Protein AF-A0A356E8Q7-F1 (afdb_monomer_lite)

Sequence (154 aa):
MKLRKDYLLFAFFDITYLSVYFIRQLNASKIPFYSDLIQLVRAAENYGEMIPENSIFVYVMSLPSYILYFSLFFSVWYYLKQNRKIRCLVFCQTPLRIVSLMPTIPFLLDMYKMFVPDWTLEYLSDNWSWVIIYIAIILVLEIGKSIYIAKHIK

pLDDT: mean 73.41, std 13.68, range [40.53, 91.69]

Structure (mmCIF, N/CA/C/O backbone):
data_AF-A0A356E8Q7-F1
#
_entry.id   AF-A0A356E8Q7-F1
#
loop_
_atom_site.group_PDB
_atom_site.id
_atom_site.type_symbol
_atom_site.label_atom_id
_atom_site.label_alt_id
_atom_site.label_comp_id
_atom_site.label_asym_id
_atom_site.label_entity_id
_atom_site.label_seq_id
_atom_site.pdbx_PDB_ins_code
_atom_site.Cartn_x
_atom_site.Cartn_y
_atom_site.Cartn_z
_atom_site.occupancy
_atom_site.B_iso_or_equiv
_atom_site.auth_seq_id
_atom_site.auth_comp_id
_atom_site.auth_asym_id
_atom_site.auth_atom_id
_atom_site.pdbx_PDB_model_num
ATOM 1 N N . MET A 1 1 ? -8.037 -7.931 27.520 1.00 57.78 1 MET A N 1
ATOM 2 C CA . MET A 1 1 ? -8.430 -6.650 26.881 1.00 57.78 1 MET A CA 1
ATOM 3 C C . MET A 1 1 ? -9.491 -6.935 25.834 1.00 57.78 1 MET A C 1
ATOM 5 O O . MET A 1 1 ? -9.243 -7.757 24.963 1.00 57.78 1 MET A O 1
ATOM 9 N N . LYS A 1 2 ? -10.671 -6.311 25.919 1.00 73.31 2 LYS A N 1
ATOM 10 C CA . LYS A 1 2 ? -11.704 -6.464 24.884 1.00 73.31 2 LYS A CA 1
ATOM 11 C C . LYS A 1 2 ? -11.299 -5.636 23.664 1.00 73.31 2 LYS A C 1
ATOM 13 O O . LYS A 1 2 ? -10.959 -4.460 23.809 1.00 73.31 2 LYS A O 1
ATOM 18 N N . LEU A 1 3 ? -11.291 -6.245 22.479 1.00 73.44 3 LEU A N 1
ATOM 19 C CA . LEU A 1 3 ? -10.937 -5.523 21.263 1.00 73.44 3 LEU A CA 1
ATOM 20 C C . LEU A 1 3 ? -12.022 -4.489 20.920 1.00 73.44 3 LEU A C 1
ATOM 22 O O . LEU A 1 3 ? -13.198 -4.835 20.821 1.00 73.44 3 LEU A O 1
ATOM 26 N N . ARG A 1 4 ? -11.647 -3.208 20.785 1.00 82.44 4 ARG A N 1
ATOM 27 C CA . ARG A 1 4 ? -12.559 -2.154 20.327 1.00 82.44 4 ARG A CA 1
ATOM 28 C C . ARG A 1 4 ? -12.960 -2.452 18.885 1.00 82.44 4 ARG A C 1
ATOM 30 O O . ARG A 1 4 ? -12.094 -2.709 18.051 1.00 82.44 4 ARG A O 1
ATOM 37 N N . LYS A 1 5 ? -14.262 -2.383 18.597 1.00 85.75 5 LYS A N 1
ATOM 38 C CA . LYS A 1 5 ? -14.822 -2.685 17.270 1.00 85.75 5 LYS A CA 1
ATOM 39 C C . LYS A 1 5 ? -14.196 -1.816 16.173 1.00 85.75 5 LYS A C 1
ATOM 41 O O . LYS A 1 5 ? -13.852 -2.339 15.124 1.00 85.75 5 LYS A O 1
ATOM 46 N N . ASP A 1 6 ? -13.946 -0.541 16.464 1.00 82.94 6 ASP A N 1
ATOM 47 C CA . ASP A 1 6 ? -13.349 0.415 15.520 1.00 82.94 6 ASP A CA 1
ATOM 48 C C . ASP A 1 6 ? -11.955 -0.034 15.046 1.00 82.94 6 ASP A C 1
ATOM 50 O O . ASP A 1 6 ? -11.636 0.029 13.864 1.00 82.94 6 ASP A O 1
ATOM 54 N N . TYR A 1 7 ? -11.131 -0.561 15.959 1.00 83.81 7 TYR A N 1
ATOM 55 C CA . TYR A 1 7 ? -9.792 -1.060 15.627 1.00 83.81 7 TYR A CA 1
ATOM 56 C C . TYR A 1 7 ? -9.856 -2.318 14.764 1.00 83.81 7 TYR A C 1
ATOM 58 O O . TYR A 1 7 ? -9.065 -2.465 13.838 1.00 83.81 7 TYR A O 1
ATOM 66 N N . LEU A 1 8 ? -10.802 -3.215 15.060 1.00 85.56 8 LEU A N 1
ATOM 67 C CA . LEU A 1 8 ? -11.024 -4.415 14.256 1.00 85.56 8 LEU A CA 1
ATOM 68 C C . LEU A 1 8 ? -11.504 -4.061 12.849 1.00 85.56 8 LEU A C 1
ATOM 70 O O . LEU A 1 8 ? -11.031 -4.662 11.892 1.00 85.56 8 LEU A O 1
ATOM 74 N N . LEU A 1 9 ? -12.385 -3.067 12.719 1.00 85.62 9 LEU A N 1
ATOM 75 C CA . LEU A 1 9 ? -12.864 -2.587 11.427 1.00 85.62 9 LEU A CA 1
ATOM 76 C C . LEU A 1 9 ? -11.707 -2.050 10.569 1.00 85.62 9 LEU A C 1
ATOM 78 O O . LEU A 1 9 ? -11.571 -2.429 9.409 1.00 85.62 9 LEU A O 1
ATOM 82 N N . PHE A 1 10 ? -10.833 -1.212 11.134 1.00 84.12 10 PHE A N 1
ATOM 83 C CA . PHE A 1 10 ? -9.689 -0.686 10.383 1.00 84.12 10 PHE A CA 1
ATOM 84 C C . PHE A 1 10 ? -8.628 -1.744 10.077 1.00 84.12 10 PHE A C 1
ATOM 86 O O . PHE A 1 10 ? -8.090 -1.747 8.969 1.00 84.12 10 PHE A O 1
ATOM 93 N N . ALA A 1 11 ? -8.366 -2.666 11.009 1.00 87.00 11 ALA A N 1
ATOM 94 C CA . ALA A 1 11 ? -7.515 -3.823 10.742 1.00 87.00 11 ALA A CA 1
ATOM 95 C C . ALA A 1 11 ? -8.079 -4.661 9.591 1.00 87.00 11 ALA A C 1
ATOM 97 O O . ALA A 1 11 ? -7.332 -5.068 8.709 1.00 87.00 11 ALA A O 1
ATOM 98 N N . PHE A 1 12 ? -9.395 -4.885 9.577 1.00 86.06 12 PHE A N 1
ATOM 99 C CA . PHE A 1 12 ? -10.073 -5.636 8.530 1.00 86.06 12 PHE A CA 1
ATOM 100 C C . PHE A 1 12 ? -9.916 -4.974 7.159 1.00 86.06 12 PHE A C 1
ATOM 102 O O . PHE A 1 12 ? -9.596 -5.668 6.196 1.00 86.06 12 PHE A O 1
ATOM 109 N N . PHE A 1 13 ? -10.061 -3.650 7.059 1.00 81.56 13 PHE A N 1
ATOM 110 C CA . PHE A 1 13 ? -9.822 -2.940 5.799 1.00 81.56 13 PHE A CA 1
ATOM 111 C C . PHE A 1 13 ? -8.378 -3.092 5.308 1.00 81.56 13 PHE A C 1
ATOM 113 O O . PHE A 1 13 ? -8.167 -3.431 4.145 1.00 81.56 13 PHE A O 1
ATOM 120 N N . ASP A 1 14 ? -7.388 -2.902 6.184 1.00 83.12 14 ASP A N 1
ATOM 121 C CA . ASP A 1 14 ? -5.978 -3.017 5.796 1.00 83.12 14 ASP A CA 1
ATOM 122 C C . ASP A 1 14 ? -5.598 -4.477 5.440 1.00 83.12 14 ASP A C 1
ATOM 124 O O . ASP A 1 14 ? -4.870 -4.703 4.472 1.00 83.12 14 ASP A O 1
ATOM 128 N N . ILE A 1 15 ? -6.148 -5.480 6.143 1.00 86.62 15 ILE A N 1
ATOM 129 C CA . ILE A 1 15 ? -5.998 -6.909 5.799 1.00 86.62 15 ILE A CA 1
ATOM 130 C C . ILE A 1 15 ? -6.654 -7.219 4.455 1.00 86.62 15 ILE A C 1
ATOM 132 O O . ILE A 1 15 ? -6.069 -7.933 3.644 1.00 86.62 15 ILE A O 1
ATOM 136 N N . THR A 1 16 ? -7.860 -6.706 4.212 1.00 79.81 16 THR A N 1
ATOM 137 C CA . THR A 1 16 ? -8.584 -6.933 2.954 1.00 79.81 16 THR A CA 1
ATOM 138 C C . THR A 1 16 ? -7.789 -6.366 1.787 1.00 79.81 16 THR A C 1
ATOM 140 O O . THR A 1 16 ? -7.596 -7.054 0.790 1.00 79.81 16 THR A O 1
ATOM 143 N N . TYR A 1 17 ? -7.244 -5.157 1.939 1.00 79.94 17 TYR A N 1
ATOM 144 C CA . TYR A 1 17 ? -6.391 -4.535 0.930 1.00 79.94 17 TYR A CA 1
ATOM 145 C C . TYR A 1 17 ? -5.151 -5.385 0.618 1.00 79.94 17 TYR A C 1
ATOM 147 O O . TYR A 1 17 ? -4.878 -5.679 -0.548 1.00 79.94 17 TYR A O 1
ATOM 155 N N . LEU A 1 18 ? -4.435 -5.848 1.652 1.00 83.12 18 LEU A N 1
ATOM 156 C CA . LEU A 1 18 ? -3.296 -6.754 1.479 1.00 83.12 18 LEU A CA 1
ATOM 157 C C . LEU A 1 18 ? -3.722 -8.067 0.810 1.00 83.12 18 LEU A C 1
ATOM 159 O O . LEU A 1 18 ? -3.074 -8.512 -0.129 1.00 83.12 18 LEU A O 1
ATOM 163 N N . SER A 1 19 ? -4.835 -8.661 1.235 1.00 82.62 19 SER A N 1
ATOM 164 C CA . SER A 1 19 ? -5.327 -9.933 0.692 1.00 82.62 19 SER A CA 1
ATOM 165 C C . SER A 1 19 ? -5.665 -9.820 -0.794 1.00 82.62 19 SER A C 1
ATOM 167 O O . SER A 1 19 ? -5.263 -10.676 -1.577 1.00 82.62 19 SER A O 1
ATOM 169 N N . VAL A 1 20 ? -6.337 -8.740 -1.204 1.00 80.00 20 VAL A N 1
ATOM 170 C CA . VAL A 1 20 ? -6.646 -8.468 -2.616 1.00 80.00 20 VAL A CA 1
ATOM 171 C C . VAL A 1 20 ? -5.365 -8.316 -3.436 1.00 80.00 20 VAL A C 1
ATOM 173 O O . VAL A 1 20 ? -5.260 -8.915 -4.507 1.00 80.00 20 VAL A O 1
ATOM 176 N N . TYR A 1 21 ? -4.372 -7.575 -2.933 1.00 81.94 21 TYR A N 1
ATOM 177 C CA . TYR A 1 21 ? -3.064 -7.459 -3.586 1.00 81.94 21 TYR A CA 1
ATOM 178 C C . TYR A 1 21 ? -2.390 -8.832 -3.751 1.00 81.94 21 TYR A C 1
ATOM 180 O O . TYR A 1 21 ? -1.967 -9.179 -4.854 1.00 81.94 21 TYR A O 1
ATOM 188 N N . PHE A 1 22 ? -2.349 -9.643 -2.690 1.00 84.06 22 PHE A N 1
ATOM 189 C CA . PHE A 1 22 ? -1.762 -10.984 -2.726 1.00 84.06 22 PHE A CA 1
ATOM 190 C C . PHE A 1 22 ? -2.465 -11.895 -3.734 1.00 84.06 22 PHE A C 1
ATOM 192 O O . PHE A 1 22 ? -1.801 -12.495 -4.575 1.00 84.06 22 PHE A O 1
ATOM 199 N N . ILE A 1 23 ? -3.798 -11.968 -3.691 1.00 80.50 23 ILE A N 1
ATOM 200 C CA . ILE A 1 23 ? -4.593 -12.787 -4.617 1.00 80.50 23 ILE A CA 1
ATOM 201 C C . ILE A 1 23 ? -4.341 -12.348 -6.060 1.00 80.50 23 ILE A C 1
ATOM 203 O O . ILE A 1 23 ? -4.121 -13.188 -6.929 1.00 80.50 23 ILE A O 1
ATOM 207 N N . ARG A 1 24 ? -4.313 -11.036 -6.323 1.00 77.06 24 ARG A N 1
ATOM 208 C CA . ARG A 1 24 ? -4.042 -10.503 -7.663 1.00 77.06 24 ARG A CA 1
ATOM 209 C C . ARG A 1 24 ? -2.665 -10.923 -8.178 1.00 77.06 24 ARG A C 1
ATOM 211 O O . ARG A 1 24 ? -2.554 -11.307 -9.339 1.00 77.06 24 ARG A O 1
ATOM 218 N N . GLN A 1 25 ? -1.637 -10.865 -7.335 1.00 82.12 25 GLN A N 1
ATOM 219 C CA . GLN A 1 25 ? -0.287 -11.282 -7.718 1.00 82.12 25 GLN A CA 1
ATOM 220 C C . GLN A 1 25 ? -0.204 -12.791 -7.965 1.00 82.12 25 GLN A C 1
ATOM 222 O O . GLN A 1 25 ? 0.335 -13.215 -8.986 1.00 82.12 25 GLN A O 1
ATOM 227 N N . LEU A 1 26 ? -0.815 -13.599 -7.097 1.00 86.12 26 LEU A N 1
ATOM 228 C CA . LEU A 1 26 ? -0.853 -15.052 -7.265 1.00 86.12 26 LEU A CA 1
ATOM 229 C C . LEU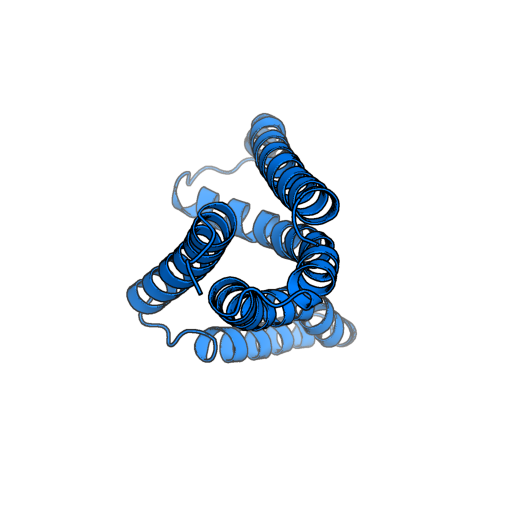 A 1 26 ? -1.606 -15.462 -8.538 1.00 86.12 26 LEU A C 1
ATOM 231 O O . LEU A 1 26 ? -1.121 -16.312 -9.280 1.00 86.12 26 LEU A O 1
ATOM 235 N N . ASN A 1 27 ? -2.728 -14.807 -8.852 1.00 81.50 27 ASN A N 1
ATOM 236 C CA . ASN A 1 27 ? -3.467 -15.033 -10.100 1.00 81.50 27 ASN A CA 1
ATOM 237 C C . ASN A 1 27 ? -2.637 -14.676 -11.343 1.00 81.50 27 ASN A C 1
ATOM 239 O O . ASN A 1 27 ? -2.807 -15.284 -12.395 1.00 81.50 27 ASN A O 1
ATOM 243 N N . ALA A 1 28 ? -1.710 -13.723 -11.224 1.00 81.25 28 ALA A N 1
ATOM 244 C CA . ALA A 1 28 ? -0.758 -13.377 -12.275 1.00 81.25 28 ALA A CA 1
ATOM 245 C C . ALA A 1 28 ? 0.472 -14.309 -12.316 1.00 81.25 28 ALA A C 1
ATOM 247 O O . ALA A 1 28 ? 1.433 -14.005 -13.022 1.00 81.25 28 ALA A O 1
ATOM 248 N N . SER A 1 29 ? 0.471 -15.418 -11.562 1.00 91.69 29 SER A N 1
ATOM 249 C CA . SER A 1 29 ? 1.620 -16.324 -11.385 1.00 91.69 29 SER A CA 1
ATOM 250 C C . SER A 1 29 ? 2.887 -15.613 -10.886 1.00 91.69 29 SER A C 1
ATOM 252 O O . SER A 1 29 ? 4.011 -16.017 -11.185 1.00 91.69 29 SER A O 1
ATOM 254 N N . LYS A 1 30 ? 2.709 -14.525 -10.130 1.00 85.06 30 LYS A N 1
ATOM 255 C CA . LYS A 1 30 ? 3.779 -13.711 -9.555 1.00 85.06 30 LYS A CA 1
ATOM 256 C C . LYS A 1 30 ? 3.902 -13.985 -8.062 1.00 85.06 30 LYS A C 1
ATOM 258 O O . LYS A 1 30 ? 2.912 -14.201 -7.363 1.00 85.06 30 LYS A O 1
ATOM 263 N N . ILE A 1 31 ? 5.131 -13.929 -7.560 1.00 90.50 31 ILE A N 1
ATOM 264 C CA . ILE A 1 31 ? 5.409 -13.972 -6.126 1.00 90.50 31 ILE A CA 1
ATOM 265 C C . ILE A 1 31 ? 5.212 -12.543 -5.591 1.00 90.50 31 ILE A C 1
ATOM 267 O O . ILE A 1 31 ? 5.931 -11.641 -6.036 1.00 90.50 31 ILE A O 1
ATOM 271 N N . PRO A 1 32 ? 4.269 -12.307 -4.656 1.00 83.75 32 PRO A N 1
ATOM 272 C CA . PRO A 1 32 ? 4.013 -10.980 -4.097 1.00 83.75 32 PRO A CA 1
ATOM 273 C C . PRO A 1 32 ? 5.299 -10.325 -3.578 1.00 83.75 32 PRO A C 1
ATOM 275 O O . PRO A 1 32 ? 6.142 -10.997 -2.981 1.00 83.75 32 PRO A O 1
ATOM 278 N N . PHE A 1 33 ? 5.450 -9.019 -3.803 1.00 84.88 33 PHE A N 1
ATOM 279 C CA . PHE A 1 33 ? 6.645 -8.207 -3.522 1.00 84.88 33 PHE A CA 1
ATOM 280 C C . PHE A 1 33 ? 7.913 -8.572 -4.306 1.00 84.88 33 PHE A C 1
ATOM 282 O O . PHE A 1 33 ? 8.545 -7.679 -4.864 1.00 84.88 33 PHE A O 1
ATOM 289 N N . TYR A 1 34 ? 8.288 -9.848 -4.401 1.00 87.50 34 TYR A N 1
ATOM 290 C CA . TYR A 1 34 ? 9.495 -10.271 -5.120 1.00 87.50 34 TYR A CA 1
ATOM 291 C C . TYR A 1 34 ? 9.395 -9.985 -6.622 1.00 87.50 34 TYR A C 1
ATOM 293 O O . TYR A 1 34 ? 10.280 -9.362 -7.207 1.00 87.50 34 TYR A O 1
ATOM 301 N N . SER A 1 35 ? 8.283 -10.377 -7.247 1.00 85.56 35 SER A N 1
ATOM 302 C CA . SER A 1 35 ? 8.051 -10.102 -8.665 1.00 85.56 35 SER A CA 1
ATOM 303 C C . SER A 1 35 ? 7.891 -8.610 -8.957 1.00 85.56 35 SER A C 1
ATOM 305 O O . SER A 1 35 ? 8.183 -8.189 -10.075 1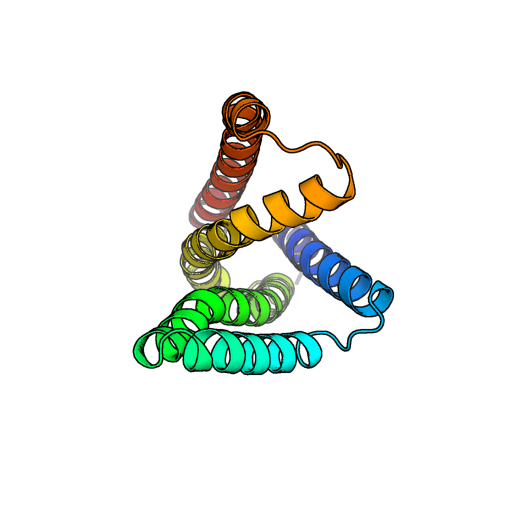.00 85.56 35 SER A O 1
ATOM 307 N N . ASP A 1 36 ? 7.445 -7.811 -7.987 1.00 82.19 36 ASP A N 1
ATOM 308 C CA . ASP A 1 36 ? 7.347 -6.356 -8.136 1.00 82.19 36 ASP A CA 1
ATOM 309 C C . ASP A 1 36 ? 8.728 -5.701 -8.072 1.00 82.19 36 ASP A C 1
ATOM 311 O O . ASP A 1 36 ? 9.026 -4.852 -8.907 1.00 82.19 36 ASP A O 1
ATOM 315 N N . LEU A 1 37 ? 9.614 -6.162 -7.180 1.00 85.44 37 LEU A N 1
ATOM 316 C CA . LEU A 1 37 ? 11.010 -5.716 -7.148 1.00 85.44 37 LEU A CA 1
ATOM 317 C C . LEU A 1 37 ? 11.735 -6.034 -8.459 1.00 85.44 37 LEU A C 1
ATOM 319 O O . LEU A 1 37 ? 12.413 -5.168 -9.004 1.00 85.44 37 LEU A O 1
ATOM 323 N N . ILE A 1 38 ? 11.550 -7.238 -9.011 1.00 85.81 38 ILE A N 1
ATOM 324 C CA . ILE A 1 38 ? 12.118 -7.585 -10.323 1.00 85.81 38 ILE A CA 1
ATOM 325 C C . ILE A 1 38 ? 11.556 -6.676 -11.420 1.00 85.81 38 ILE A C 1
ATOM 327 O O . ILE A 1 38 ? 12.308 -6.200 -12.265 1.00 85.81 38 ILE A O 1
ATOM 331 N N . GLN A 1 39 ? 10.242 -6.433 -11.428 1.00 81.31 39 GLN A N 1
ATOM 332 C CA . GLN A 1 39 ? 9.619 -5.534 -12.404 1.00 81.31 39 GLN A CA 1
ATOM 333 C C . GLN A 1 39 ? 10.126 -4.100 -12.265 1.00 81.31 39 GLN A C 1
ATOM 335 O O . GLN A 1 39 ? 10.322 -3.445 -13.279 1.00 81.31 39 GLN A O 1
ATOM 340 N N . LEU A 1 40 ? 10.369 -3.628 -11.042 1.00 80.88 40 LEU A N 1
ATOM 341 C CA . LEU A 1 40 ? 10.946 -2.315 -10.780 1.00 80.88 40 LEU A CA 1
ATOM 342 C C . LEU A 1 40 ? 12.365 -2.206 -11.341 1.00 80.88 40 LEU A C 1
ATOM 344 O O . LEU A 1 40 ? 12.660 -1.228 -12.020 1.00 80.88 40 LEU A O 1
ATOM 348 N N . VAL A 1 41 ? 13.217 -3.205 -11.090 1.00 83.38 41 VAL A N 1
ATOM 349 C CA . VAL A 1 41 ? 14.587 -3.240 -11.627 1.00 83.38 41 VAL A CA 1
ATOM 350 C C . VAL A 1 41 ? 14.552 -3.233 -13.152 1.00 83.38 41 VAL A C 1
ATOM 352 O O . VAL A 1 41 ? 15.164 -2.367 -13.766 1.00 83.38 41 VAL A O 1
ATOM 355 N N . ARG A 1 42 ? 13.739 -4.102 -13.764 1.00 80.69 42 ARG A N 1
ATOM 356 C CA . ARG A 1 42 ? 13.574 -4.145 -15.226 1.00 80.69 42 ARG A CA 1
ATOM 357 C C . ARG A 1 42 ? 13.009 -2.847 -15.792 1.00 80.69 42 ARG A C 1
ATOM 359 O O . ARG A 1 42 ? 13.419 -2.415 -16.859 1.00 80.69 42 ARG A O 1
ATOM 366 N N . ALA A 1 43 ? 12.055 -2.221 -15.103 1.00 73.50 43 ALA A N 1
ATOM 367 C CA . ALA A 1 43 ? 11.526 -0.928 -15.513 1.00 73.50 43 ALA A CA 1
ATOM 368 C C . ALA A 1 43 ? 12.631 0.131 -15.468 1.00 73.50 43 ALA A C 1
ATOM 370 O O . ALA A 1 43 ? 12.810 0.858 -16.437 1.00 73.50 43 ALA A O 1
ATOM 371 N N . ALA A 1 44 ? 13.407 0.192 -14.388 1.00 76.06 44 ALA A N 1
ATOM 372 C CA . ALA A 1 44 ? 14.513 1.132 -14.270 1.00 76.06 44 ALA A CA 1
ATOM 373 C C . ALA A 1 44 ? 15.614 0.894 -15.318 1.00 76.06 44 ALA A C 1
ATOM 375 O O . ALA A 1 44 ? 16.152 1.870 -15.834 1.00 76.06 44 ALA A O 1
ATOM 376 N N . GLU A 1 45 ? 15.913 -0.363 -15.662 1.00 78.69 45 GLU A N 1
ATOM 377 C CA . GLU A 1 45 ? 16.828 -0.734 -16.753 1.00 78.69 45 GLU A CA 1
ATOM 378 C C . GLU A 1 45 ? 16.287 -0.258 -18.105 1.00 78.69 45 GLU A C 1
ATOM 380 O O . GLU A 1 45 ? 16.946 0.526 -18.780 1.00 78.69 45 GLU A O 1
ATOM 385 N N . ASN A 1 46 ? 15.047 -0.615 -18.451 1.00 71.19 46 ASN A N 1
ATOM 386 C CA . ASN A 1 46 ? 14.425 -0.227 -19.721 1.00 71.19 46 ASN A CA 1
ATOM 387 C C . ASN A 1 46 ? 14.326 1.302 -19.887 1.00 71.19 46 ASN A C 1
ATOM 389 O O . ASN A 1 46 ? 14.582 1.838 -20.964 1.00 71.19 46 ASN A O 1
ATOM 393 N N . TYR A 1 47 ? 13.958 2.025 -18.823 1.00 65.56 47 TYR A N 1
ATOM 394 C CA . TYR A 1 47 ? 13.909 3.491 -18.846 1.00 65.56 47 TYR A CA 1
ATOM 395 C C . TYR A 1 47 ? 15.308 4.120 -18.839 1.00 65.56 47 TYR A C 1
A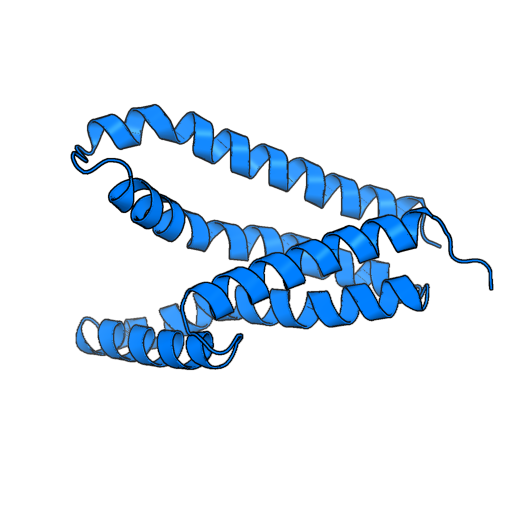TOM 397 O O . TYR A 1 47 ? 15.489 5.178 -19.439 1.00 65.56 47 TYR A O 1
ATOM 405 N N . GLY A 1 48 ? 16.287 3.480 -18.195 1.00 62.19 48 GLY A N 1
ATOM 406 C CA . GLY A 1 48 ? 17.686 3.906 -18.180 1.00 62.19 48 GLY A CA 1
ATOM 407 C C . GLY A 1 48 ? 18.384 3.730 -19.529 1.00 62.19 48 GLY A C 1
ATOM 408 O O . GLY A 1 48 ? 19.186 4.578 -19.908 1.00 62.19 48 GLY A O 1
ATOM 409 N N . GLU A 1 49 ? 18.042 2.686 -20.286 1.00 65.31 49 GLU A N 1
ATOM 410 C CA . GLU A 1 49 ? 18.518 2.495 -21.662 1.00 65.31 49 GLU A CA 1
ATOM 411 C C . GLU A 1 49 ? 17.963 3.563 -22.613 1.00 65.31 49 GLU A C 1
ATOM 413 O O . GLU A 1 49 ? 18.674 4.025 -23.504 1.00 65.31 49 GLU A O 1
ATOM 418 N N . MET A 1 50 ? 16.714 3.999 -22.407 1.00 58.19 50 MET A N 1
ATOM 419 C CA . MET A 1 50 ? 16.115 5.082 -23.193 1.00 58.19 50 MET A CA 1
ATOM 420 C C . MET A 1 50 ? 16.648 6.467 -22.796 1.00 58.19 50 MET A C 1
ATOM 422 O O . MET A 1 50 ? 16.893 7.297 -23.671 1.00 58.19 50 MET A O 1
ATOM 426 N N . ILE A 1 51 ? 16.797 6.744 -21.494 1.00 56.97 51 ILE A N 1
ATOM 427 C CA . ILE A 1 51 ? 17.302 8.014 -20.950 1.00 56.97 51 ILE A CA 1
ATOM 428 C C . ILE A 1 51 ? 18.107 7.713 -19.665 1.00 56.97 51 ILE A C 1
ATOM 430 O O . ILE A 1 51 ? 17.501 7.475 -18.615 1.00 56.97 51 ILE A O 1
ATOM 434 N N . PRO A 1 52 ? 19.455 7.776 -19.693 1.00 58.56 52 PRO A N 1
ATOM 435 C CA . PRO A 1 52 ? 20.321 7.344 -18.584 1.00 58.56 52 PRO A CA 1
ATOM 436 C C . PRO A 1 52 ? 20.012 8.006 -17.232 1.00 58.56 52 PRO A C 1
ATOM 438 O O . PRO A 1 52 ? 20.105 7.371 -16.180 1.00 58.56 52 PRO A O 1
ATOM 441 N N . GLU A 1 53 ? 19.587 9.270 -17.259 1.00 65.06 53 GLU A N 1
ATOM 442 C CA . GLU A 1 53 ? 19.295 10.083 -16.071 1.00 65.06 53 GLU A 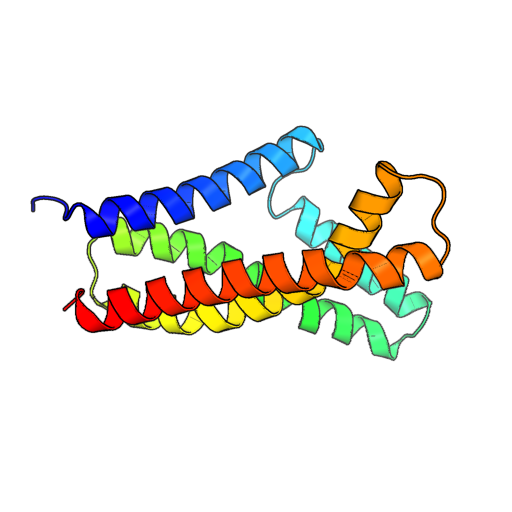CA 1
ATOM 443 C C . GLU A 1 53 ? 17.958 9.724 -15.388 1.00 65.06 53 GLU A C 1
ATOM 445 O O . GLU A 1 53 ? 17.753 10.039 -14.215 1.00 65.06 53 GLU A O 1
ATOM 450 N N . ASN A 1 54 ? 17.057 9.009 -16.074 1.00 64.19 54 ASN A N 1
ATOM 451 C CA . ASN A 1 54 ? 15.689 8.762 -15.600 1.00 64.19 54 ASN A CA 1
ATOM 452 C C . ASN A 1 54 ? 15.509 7.443 -14.835 1.00 64.19 54 ASN A C 1
ATOM 454 O O . ASN A 1 54 ? 14.459 7.226 -14.227 1.00 64.19 54 ASN A O 1
ATOM 458 N N . SER A 1 55 ? 16.520 6.575 -14.798 1.00 65.31 55 SER A N 1
ATOM 459 C CA . SER A 1 55 ? 16.466 5.328 -14.016 1.00 65.31 55 SER A CA 1
ATOM 460 C C . SER A 1 55 ? 16.215 5.598 -12.521 1.00 65.31 55 SER A C 1
ATOM 462 O O . SER A 1 55 ? 15.389 4.937 -11.889 1.00 65.31 55 SER A O 1
ATOM 464 N N . ILE A 1 56 ? 16.840 6.645 -11.969 1.00 74.00 56 ILE A N 1
ATOM 465 C CA . ILE A 1 56 ? 16.660 7.092 -10.577 1.00 74.00 56 ILE A CA 1
ATOM 466 C C . ILE A 1 56 ? 15.214 7.530 -10.323 1.00 74.00 56 ILE A C 1
ATOM 468 O O . ILE A 1 56 ? 14.645 7.225 -9.274 1.00 74.00 56 ILE A O 1
ATOM 472 N N . PHE A 1 57 ? 14.593 8.206 -11.290 1.00 70.69 57 PHE A N 1
ATOM 473 C CA . PHE A 1 57 ? 13.222 8.693 -11.170 1.00 70.69 57 PHE A CA 1
ATOM 474 C C . PHE A 1 57 ? 12.220 7.547 -10.980 1.00 70.69 57 PHE A C 1
ATOM 476 O O . PHE A 1 57 ? 11.329 7.644 -10.134 1.00 70.69 57 PHE A O 1
ATOM 483 N N . VAL A 1 58 ? 12.402 6.429 -11.693 1.00 71.00 58 VAL A N 1
ATOM 484 C CA . VAL A 1 58 ? 11.558 5.230 -11.551 1.00 71.00 58 VAL A CA 1
ATOM 485 C C . VAL A 1 58 ? 11.624 4.680 -10.124 1.00 71.00 58 VAL A C 1
ATOM 487 O O . VAL A 1 58 ? 10.585 4.372 -9.529 1.00 71.00 58 VAL A O 1
ATOM 490 N N . TYR A 1 59 ? 12.821 4.613 -9.535 1.00 76.44 59 TYR A N 1
ATOM 491 C CA . TYR A 1 59 ? 12.993 4.192 -8.144 1.00 76.44 59 TYR A CA 1
ATOM 492 C C . TYR A 1 59 ? 12.325 5.164 -7.170 1.00 76.44 59 TYR A C 1
ATOM 494 O O . TYR A 1 59 ? 11.554 4.728 -6.314 1.00 76.44 59 TYR A O 1
ATOM 502 N N . VAL A 1 60 ? 12.561 6.469 -7.325 1.00 76.31 60 VAL A N 1
ATOM 503 C CA . VAL A 1 60 ? 11.991 7.512 -6.455 1.00 76.31 60 VAL A CA 1
ATOM 504 C C . VAL A 1 60 ? 10.462 7.497 -6.489 1.00 76.31 60 VAL A C 1
ATOM 506 O O . VAL A 1 60 ? 9.833 7.595 -5.438 1.00 76.31 60 VAL A O 1
ATOM 509 N N . MET A 1 61 ? 9.856 7.311 -7.663 1.00 73.94 61 MET A N 1
ATOM 510 C CA . MET A 1 61 ? 8.397 7.274 -7.813 1.00 73.94 61 MET A CA 1
ATOM 511 C C . MET A 1 61 ? 7.763 5.972 -7.317 1.00 73.94 61 MET A C 1
ATOM 513 O O . MET A 1 61 ? 6.621 5.972 -6.858 1.00 73.94 61 MET A O 1
ATOM 517 N N . SER A 1 62 ? 8.495 4.859 -7.363 1.00 75.81 62 SER A N 1
ATOM 518 C CA . SER A 1 62 ? 7.973 3.556 -6.936 1.00 75.81 62 SER A CA 1
ATOM 519 C C . SER A 1 62 ? 8.117 3.326 -5.429 1.00 75.81 62 SER A C 1
ATOM 521 O O . SER A 1 62 ? 7.295 2.644 -4.814 1.00 75.81 62 SER A O 1
ATOM 523 N N . LEU A 1 63 ? 9.140 3.917 -4.810 1.00 80.00 63 LEU A N 1
ATOM 524 C CA . LEU A 1 63 ? 9.498 3.738 -3.401 1.00 80.00 63 LEU A CA 1
ATOM 525 C C . LEU A 1 63 ? 8.359 4.061 -2.405 1.00 80.00 63 LEU A C 1
ATOM 527 O O . LEU A 1 63 ? 8.156 3.259 -1.488 1.00 80.00 63 LEU A O 1
ATOM 531 N N . PRO A 1 64 ? 7.542 5.123 -2.582 1.00 81.81 64 PRO A N 1
ATOM 532 C CA . PRO A 1 64 ? 6.374 5.382 -1.737 1.00 81.81 64 PRO A CA 1
ATOM 533 C C . PRO A 1 64 ? 5.386 4.213 -1.667 1.00 81.81 64 PRO A C 1
ATOM 535 O O . PRO A 1 64 ? 4.863 3.927 -0.589 1.00 81.81 64 PRO A O 1
ATOM 538 N N . SER A 1 65 ? 5.186 3.496 -2.777 1.00 80.50 65 SER A N 1
ATOM 539 C CA . SER A 1 65 ? 4.263 2.355 -2.840 1.00 80.50 65 SER A CA 1
ATOM 540 C C . SER A 1 65 ? 4.769 1.183 -2.002 1.00 80.50 65 SER A C 1
ATOM 542 O O . SER A 1 65 ? 4.006 0.576 -1.252 1.00 80.50 65 SER A O 1
ATOM 544 N N . TYR A 1 66 ? 6.072 0.897 -2.049 1.00 83.00 66 TYR A N 1
ATOM 545 C CA . TYR A 1 66 ? 6.673 -0.149 -1.217 1.00 83.00 66 TYR A CA 1
ATOM 546 C C . TYR A 1 66 ? 6.635 0.209 0.266 1.00 83.00 66 TYR A C 1
ATOM 548 O O . TYR A 1 66 ? 6.229 -0.621 1.083 1.00 83.00 66 TYR A O 1
ATOM 556 N N . ILE A 1 67 ? 6.993 1.450 0.620 1.00 88.00 67 ILE A N 1
ATOM 557 C CA . ILE A 1 67 ? 6.877 1.934 2.004 1.00 88.00 67 ILE A CA 1
ATOM 558 C C . ILE A 1 67 ? 5.430 1.794 2.480 1.00 88.00 67 ILE A C 1
ATOM 560 O O . ILE A 1 67 ? 5.194 1.322 3.594 1.00 88.00 67 ILE A O 1
ATOM 564 N N . LEU A 1 68 ? 4.459 2.147 1.635 1.00 86.12 68 LEU A N 1
ATOM 565 C CA . LEU A 1 68 ? 3.049 1.995 1.950 1.00 86.12 68 LEU A CA 1
ATOM 566 C C . LEU A 1 68 ? 2.699 0.530 2.238 1.00 86.12 68 LEU A C 1
ATOM 568 O O . LEU A 1 68 ? 2.175 0.258 3.318 1.00 86.12 68 LEU A O 1
ATOM 572 N N . TYR A 1 69 ? 3.027 -0.417 1.355 1.00 83.94 69 TYR A N 1
ATOM 573 C CA . TYR A 1 69 ? 2.721 -1.835 1.580 1.00 83.94 69 TYR A CA 1
ATOM 574 C C . TYR A 1 69 ? 3.341 -2.376 2.872 1.00 83.94 69 TYR A C 1
ATOM 576 O O . TYR A 1 69 ? 2.641 -3.005 3.668 1.00 83.94 69 TYR A O 1
ATOM 584 N N . PHE A 1 70 ? 4.615 -2.074 3.138 1.00 86.25 70 PHE A N 1
ATOM 585 C CA . PHE A 1 70 ? 5.256 -2.460 4.398 1.00 86.25 70 PHE A CA 1
ATOM 586 C C . PHE A 1 70 ? 4.559 -1.828 5.603 1.00 86.25 70 PHE A C 1
ATOM 588 O O . PHE A 1 70 ? 4.293 -2.502 6.600 1.00 86.25 70 PHE A O 1
ATOM 595 N N . SER A 1 71 ? 4.194 -0.550 5.510 1.00 89.19 71 SER A N 1
ATOM 596 C CA . SER A 1 71 ? 3.495 0.141 6.589 1.00 89.19 71 SER A CA 1
ATOM 597 C C . SER A 1 71 ? 2.112 -0.460 6.880 1.00 89.19 71 SER A C 1
ATOM 599 O O . SER A 1 71 ? 1.687 -0.439 8.035 1.00 89.19 71 SER A O 1
ATOM 601 N N . LEU A 1 72 ? 1.411 -1.033 5.890 1.00 87.06 72 LEU A N 1
ATOM 602 C CA . LEU A 1 72 ? 0.113 -1.690 6.100 1.00 87.06 72 LEU A CA 1
ATOM 603 C C . LEU A 1 72 ? 0.233 -2.917 7.012 1.00 87.06 72 LEU A C 1
ATOM 605 O O . LEU A 1 72 ? -0.616 -3.100 7.884 1.00 87.06 72 LEU A O 1
ATOM 609 N N . PHE A 1 73 ? 1.307 -3.704 6.903 1.00 88.44 73 PHE A N 1
ATOM 610 C CA . PHE A 1 73 ? 1.556 -4.806 7.842 1.00 88.44 73 PHE A CA 1
ATOM 611 C C . PHE A 1 73 ? 1.700 -4.302 9.282 1.00 88.44 73 PHE A C 1
ATOM 613 O O . PHE A 1 73 ? 1.085 -4.845 10.206 1.00 88.44 73 PHE A O 1
ATOM 620 N N . PHE A 1 74 ? 2.457 -3.219 9.476 1.00 89.00 74 PHE A N 1
ATOM 621 C CA . PHE A 1 74 ? 2.592 -2.586 10.788 1.00 89.00 74 PHE A CA 1
ATOM 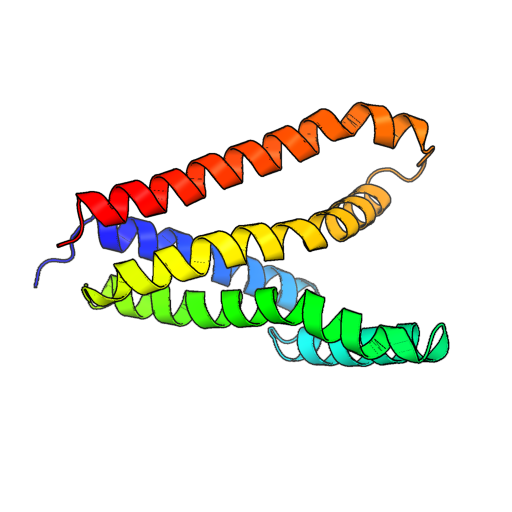622 C C . PHE A 1 74 ? 1.268 -1.993 11.277 1.00 89.00 74 PHE A C 1
ATOM 624 O O . PHE A 1 74 ? 0.965 -2.090 12.464 1.00 89.00 74 PHE A O 1
ATOM 631 N N . SER A 1 75 ? 0.456 -1.434 10.379 1.00 88.38 75 SER A N 1
ATOM 632 C CA . SER A 1 75 ? -0.886 -0.923 10.677 1.00 88.38 75 SER A CA 1
ATOM 633 C C . SER A 1 75 ? -1.780 -2.003 11.274 1.00 88.38 75 SER A C 1
ATOM 635 O O . SER A 1 75 ? -2.288 -1.841 12.384 1.00 88.38 75 SER A O 1
ATOM 637 N N . VAL A 1 76 ? -1.892 -3.150 10.598 1.00 89.31 76 VAL A N 1
ATOM 638 C CA . VAL A 1 76 ? -2.675 -4.299 11.072 1.00 89.31 76 VAL A CA 1
ATOM 639 C C . VAL A 1 76 ? -2.184 -4.753 12.445 1.00 89.31 76 VAL A C 1
ATOM 641 O O . VAL A 1 76 ? -2.977 -4.881 13.380 1.00 89.31 76 VAL A O 1
ATOM 644 N N . TRP A 1 77 ? -0.870 -4.919 12.605 1.00 90.62 77 TRP A N 1
ATOM 645 C CA . TRP A 1 77 ? -0.273 -5.306 13.883 1.00 90.62 77 TRP A CA 1
ATOM 646 C C . TRP A 1 77 ? -0.597 -4.316 15.010 1.00 90.62 77 TRP A C 1
ATOM 648 O O . TRP A 1 77 ? -0.984 -4.715 16.113 1.00 90.62 77 TRP A O 1
ATOM 658 N N . TYR A 1 78 ? -0.471 -3.015 14.744 1.00 89.50 78 TYR A N 1
ATOM 659 C CA . TYR A 1 78 ? -0.772 -1.977 15.722 1.00 89.50 78 TYR A CA 1
ATOM 660 C C . TYR A 1 78 ? -2.270 -1.870 16.032 1.00 89.50 78 TYR A C 1
ATOM 662 O O . TYR A 1 78 ? -2.599 -1.594 17.190 1.00 89.50 78 TYR A O 1
ATOM 670 N N . TYR A 1 79 ? -3.168 -2.132 15.071 1.00 87.56 79 TYR A N 1
ATOM 671 C CA . TYR A 1 79 ? -4.611 -2.168 15.329 1.00 87.56 79 TYR A CA 1
ATOM 672 C C . TYR A 1 79 ? -4.970 -3.341 16.241 1.00 87.56 79 TYR A C 1
ATOM 674 O O . TYR A 1 79 ? -5.684 -3.153 17.228 1.00 87.56 79 TYR A O 1
ATOM 682 N N . LEU A 1 80 ? -4.424 -4.530 15.966 1.00 87.12 80 LEU A N 1
ATOM 683 C CA . LEU A 1 80 ? -4.643 -5.726 16.785 1.00 87.12 80 LEU A CA 1
ATOM 684 C C . LEU A 1 80 ? -4.107 -5.548 18.211 1.00 87.12 80 LEU A C 1
ATOM 686 O O . LEU A 1 80 ? -4.749 -5.971 19.172 1.00 87.12 80 LEU A O 1
ATOM 690 N N . LYS A 1 81 ? -2.968 -4.862 18.373 1.00 88.62 81 LYS A N 1
ATOM 691 C CA . LYS A 1 81 ? -2.405 -4.528 19.693 1.00 88.62 81 LYS A CA 1
ATOM 692 C C . LYS A 1 81 ? -2.998 -3.274 20.343 1.00 88.62 81 LYS A C 1
ATOM 694 O O . LYS A 1 81 ? -2.604 -2.952 21.461 1.00 88.62 81 LYS A O 1
ATOM 699 N N . GLN A 1 82 ? -3.905 -2.562 19.671 1.00 83.44 82 GLN A N 1
ATOM 700 C CA . GLN A 1 82 ? -4.457 -1.272 20.114 1.00 83.44 82 GLN A CA 1
ATOM 701 C C . GLN A 1 82 ? -3.392 -0.259 20.553 1.00 83.44 82 GLN A C 1
ATOM 703 O O . GLN A 1 82 ? -3.547 0.460 21.542 1.00 83.44 82 GLN A O 1
ATOM 708 N N . ASN A 1 83 ? -2.268 -0.215 19.842 1.00 84.12 83 ASN A N 1
ATOM 709 C CA . ASN A 1 83 ? -1.167 0.651 20.237 1.00 84.12 83 ASN A CA 1
ATOM 710 C C . ASN A 1 83 ? -1.447 2.101 19.823 1.00 84.12 83 ASN A C 1
ATOM 712 O O . ASN A 1 83 ? -1.785 2.376 18.674 1.00 84.12 83 ASN A O 1
ATOM 716 N N . ARG A 1 84 ? -1.201 3.053 20.727 1.00 79.56 84 ARG A N 1
ATOM 717 C CA . ARG A 1 84 ? -1.371 4.494 20.471 1.00 79.56 84 ARG A CA 1
ATOM 718 C C . ARG A 1 84 ? -0.518 5.020 19.318 1.00 79.56 84 ARG A C 1
ATOM 720 O O . ARG A 1 84 ? -0.912 5.999 18.684 1.00 79.56 84 ARG A O 1
ATOM 727 N N . LYS A 1 85 ? 0.611 4.362 19.022 1.00 84.25 85 LYS A N 1
ATOM 728 C CA . LYS A 1 85 ? 1.502 4.707 17.898 1.00 84.25 85 LYS A CA 1
ATOM 729 C C . LYS A 1 85 ? 0.820 4.611 16.529 1.00 84.25 85 LYS A C 1
ATOM 731 O O . LYS A 1 85 ? 1.318 5.198 15.573 1.00 84.25 85 LYS A O 1
ATOM 736 N N . ILE A 1 86 ? -0.339 3.954 16.446 1.00 83.50 86 ILE A N 1
ATOM 737 C CA . ILE A 1 86 ? -1.094 3.842 15.201 1.00 83.50 86 ILE A CA 1
ATOM 738 C C . ILE A 1 86 ? -1.527 5.186 14.621 1.00 83.50 86 ILE A C 1
ATOM 740 O O . ILE A 1 86 ? -1.587 5.324 13.407 1.00 83.50 86 ILE A O 1
ATOM 744 N N . ARG A 1 87 ? -1.760 6.200 15.466 1.00 82.12 87 ARG A N 1
ATOM 745 C CA . ARG A 1 87 ? -2.106 7.548 14.997 1.00 82.12 87 ARG A CA 1
ATOM 746 C C . ARG A 1 87 ? -1.015 8.118 14.097 1.00 82.12 87 ARG A C 1
ATOM 748 O O . ARG A 1 87 ? -1.307 8.522 12.981 1.00 82.12 87 ARG A O 1
ATOM 755 N N . CYS A 1 88 ? 0.232 8.092 14.568 1.00 83.75 88 CYS A N 1
ATOM 756 C CA . CYS A 1 88 ? 1.378 8.579 13.801 1.00 83.75 88 CYS A CA 1
ATOM 757 C C . CYS A 1 88 ? 1.520 7.805 12.484 1.00 83.75 88 CYS A C 1
ATOM 759 O O . CYS A 1 88 ? 1.644 8.403 11.421 1.00 83.75 88 CYS A O 1
ATOM 761 N N . LEU A 1 89 ? 1.387 6.477 12.551 1.00 85.25 89 LEU A N 1
ATOM 762 C CA . LEU A 1 89 ? 1.489 5.619 11.377 1.00 85.25 89 LEU A CA 1
ATOM 763 C C . LEU A 1 89 ? 0.421 5.947 10.319 1.00 85.25 89 LEU A C 1
ATOM 765 O O . LEU A 1 89 ? 0.758 6.097 9.152 1.00 85.25 89 LEU A O 1
ATOM 769 N N . VAL A 1 90 ? -0.839 6.131 10.717 1.00 83.44 90 VAL A N 1
ATOM 770 C CA . VAL A 1 90 ? -1.937 6.474 9.796 1.00 83.44 90 VAL A CA 1
ATOM 771 C C . VAL A 1 90 ? -1.754 7.866 9.180 1.00 83.44 90 VAL A C 1
ATOM 773 O O . VAL A 1 90 ? -1.970 8.046 7.978 1.00 83.44 90 VAL A O 1
ATOM 776 N N . PHE A 1 91 ? -1.290 8.843 9.965 1.00 82.81 91 PHE A N 1
ATOM 777 C CA . PHE A 1 91 ? -0.967 10.173 9.444 1.00 82.81 91 PHE A CA 1
ATOM 778 C C . PHE A 1 91 ? 0.156 10.131 8.405 1.00 82.81 91 PHE A C 1
ATOM 780 O O . PHE A 1 91 ? 0.042 10.795 7.380 1.00 82.81 91 PHE A O 1
ATOM 787 N N . CYS A 1 92 ? 1.193 9.317 8.612 1.00 84.06 92 CYS A N 1
ATOM 788 C CA . CYS A 1 92 ? 2.253 9.117 7.621 1.00 84.06 92 CYS A CA 1
ATOM 789 C C . CYS A 1 92 ? 1.785 8.300 6.406 1.00 84.06 92 CYS A C 1
ATOM 791 O O . CYS A 1 92 ? 2.261 8.519 5.296 1.00 84.06 92 CYS A O 1
ATOM 793 N N . GLN A 1 93 ? 0.841 7.376 6.587 1.00 84.06 93 GLN A N 1
ATOM 794 C CA . GLN A 1 93 ? 0.295 6.559 5.503 1.00 84.06 93 GLN A CA 1
ATOM 795 C C . GLN A 1 93 ? -0.607 7.333 4.554 1.00 84.06 93 GLN A C 1
ATOM 797 O O . GLN A 1 93 ? -0.615 7.032 3.369 1.00 84.06 93 GLN A O 1
ATOM 802 N N . THR A 1 94 ? -1.367 8.308 5.049 1.00 82.31 94 THR A N 1
ATOM 803 C CA . THR A 1 94 ? -2.311 9.080 4.224 1.00 82.31 94 THR A CA 1
ATOM 804 C C . THR A 1 94 ? -1.635 9.724 3.002 1.00 82.31 94 THR A C 1
ATOM 806 O O . THR A 1 94 ? -2.071 9.442 1.887 1.00 82.31 94 THR A O 1
ATOM 809 N N . PRO A 1 95 ? -0.544 10.509 3.138 1.00 79.00 95 PRO A N 1
ATOM 810 C CA . PRO A 1 95 ? 0.142 11.071 1.976 1.00 79.00 95 PRO A CA 1
ATOM 811 C C . PRO A 1 95 ? 0.768 9.983 1.099 1.00 79.00 95 PRO A C 1
ATOM 813 O O . PRO A 1 95 ? 0.724 10.095 -0.120 1.00 79.00 95 PRO A O 1
ATOM 816 N N . LEU A 1 96 ? 1.279 8.895 1.686 1.00 80.25 96 LEU A N 1
ATOM 817 C CA . LEU A 1 96 ? 1.813 7.770 0.916 1.00 80.25 96 LEU A CA 1
ATOM 818 C C . LEU A 1 96 ? 0.733 7.080 0.075 1.00 80.25 96 LEU A C 1
ATOM 820 O O . LEU A 1 96 ? 1.012 6.727 -1.064 1.00 80.25 96 LEU A O 1
ATOM 824 N N . ARG A 1 97 ? -0.496 6.920 0.585 1.00 77.44 97 ARG A N 1
ATOM 825 C CA . ARG A 1 97 ? -1.640 6.391 -0.180 1.00 77.44 97 ARG A CA 1
ATOM 826 C C . ARG A 1 97 ? -1.963 7.298 -1.359 1.00 77.44 97 ARG A C 1
ATOM 828 O O . ARG A 1 97 ? -2.094 6.801 -2.467 1.00 77.44 97 ARG A O 1
ATOM 835 N N . ILE A 1 98 ? -2.001 8.612 -1.146 1.00 73.00 98 ILE A N 1
ATOM 836 C CA . ILE A 1 98 ? -2.256 9.598 -2.209 1.00 73.00 98 ILE A CA 1
ATOM 837 C C . ILE A 1 98 ? -1.174 9.517 -3.291 1.00 73.00 98 ILE A C 1
ATOM 839 O O . ILE A 1 98 ? -1.485 9.369 -4.472 1.00 73.00 98 ILE A O 1
ATOM 843 N N . VAL A 1 99 ? 0.096 9.547 -2.882 1.00 71.00 99 VAL A N 1
ATOM 844 C CA . VAL A 1 99 ? 1.235 9.478 -3.804 1.00 71.00 99 VAL A CA 1
ATOM 845 C C . VAL A 1 99 ? 1.297 8.132 -4.512 1.00 71.00 99 VAL A C 1
ATOM 8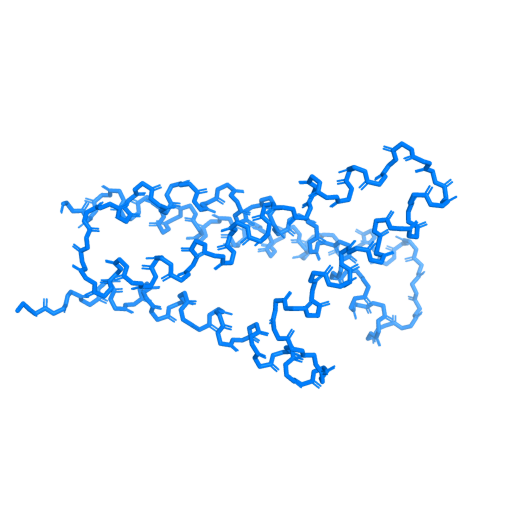47 O O . VAL A 1 99 ? 1.655 8.112 -5.674 1.00 71.00 99 VAL A O 1
ATOM 850 N N . SER A 1 100 ? 0.921 7.026 -3.867 1.00 67.81 100 SER A N 1
ATOM 851 C CA . SER A 1 100 ? 0.926 5.686 -4.481 1.00 67.81 100 SER A CA 1
ATOM 852 C C . SER A 1 100 ? -0.289 5.433 -5.379 1.00 67.81 100 SER A C 1
ATOM 854 O O . SER A 1 100 ? -0.226 4.594 -6.272 1.00 67.81 100 SER A O 1
ATOM 856 N N . LEU A 1 101 ? -1.382 6.180 -5.196 1.00 63.12 101 LEU A N 1
ATOM 857 C CA . LEU A 1 101 ? -2.543 6.155 -6.088 1.00 63.12 101 LEU A CA 1
ATOM 858 C C . LEU A 1 101 ? -2.303 6.970 -7.371 1.00 63.12 101 LEU A C 1
ATOM 860 O O . LEU A 1 101 ? -2.834 6.622 -8.424 1.00 63.12 101 LEU A O 1
ATOM 864 N N . MET A 1 102 ? -1.456 8.002 -7.342 1.00 51.81 102 MET A N 1
ATOM 865 C CA . MET A 1 102 ? -1.094 8.755 -8.554 1.00 51.81 102 MET A CA 1
ATOM 866 C C . MET A 1 102 ? -0.434 7.904 -9.662 1.00 51.81 102 MET A C 1
ATOM 868 O O . MET A 1 102 ? -0.890 7.991 -10.800 1.00 51.81 102 MET A O 1
ATOM 872 N N . PRO A 1 103 ? 0.572 7.044 -9.402 1.00 47.47 103 PRO A N 1
ATOM 873 C CA . PRO A 1 103 ? 1.173 6.181 -10.417 1.00 47.47 103 PRO A CA 1
ATOM 874 C C . PRO A 1 103 ? 0.257 5.022 -10.828 1.00 47.47 103 PRO A C 1
ATOM 876 O O . PRO A 1 103 ? 0.481 4.418 -11.876 1.00 47.47 103 PRO A O 1
ATOM 879 N N . THR A 1 104 ? -0.817 4.737 -10.077 1.00 47.09 104 THR A N 1
ATOM 880 C CA . THR A 1 104 ? -1.865 3.828 -10.565 1.00 47.09 104 THR A CA 1
ATOM 881 C C . THR A 1 104 ? -2.756 4.449 -11.636 1.00 47.09 104 THR A C 1
ATOM 883 O O . THR A 1 104 ? -3.444 3.692 -12.301 1.00 47.09 104 THR A O 1
ATOM 886 N N . ILE A 1 105 ? -2.715 5.766 -11.880 1.00 46.69 105 ILE A N 1
ATOM 887 C CA . ILE A 1 105 ? -3.456 6.416 -12.978 1.00 46.69 105 ILE A CA 1
ATOM 888 C C . ILE A 1 105 ? -2.951 5.931 -14.356 1.00 46.69 105 ILE A C 1
ATOM 890 O O . ILE A 1 105 ? -3.778 5.453 -15.131 1.00 46.69 105 ILE A O 1
ATOM 894 N N . PRO A 1 106 ? -1.633 5.933 -14.659 1.00 43.44 106 PRO A N 1
ATOM 895 C CA . PRO A 1 106 ? -1.109 5.303 -15.875 1.00 43.44 106 PRO A CA 1
ATOM 896 C C . PRO A 1 106 ? -1.458 3.810 -15.993 1.00 43.44 106 PRO A C 1
ATOM 898 O O . PRO A 1 106 ? -1.825 3.346 -17.066 1.00 43.44 106 PRO A O 1
ATOM 901 N N . PHE A 1 107 ? -1.420 3.059 -14.887 1.00 40.53 107 PHE A N 1
ATOM 902 C CA . PHE A 1 107 ? -1.780 1.634 -14.884 1.00 40.53 107 PHE A CA 1
ATOM 903 C C . PHE A 1 107 ? -3.290 1.378 -15.034 1.00 40.53 107 PHE A C 1
ATOM 905 O O . PHE A 1 107 ? -3.678 0.357 -15.596 1.00 40.53 107 PHE A O 1
ATOM 912 N N . LEU A 1 108 ? -4.149 2.279 -14.544 1.00 43.50 108 LEU A N 1
ATOM 913 C CA . LEU A 1 108 ? -5.594 2.255 -14.787 1.00 43.50 108 LEU A CA 1
ATOM 914 C C . LEU A 1 108 ? -5.876 2.507 -16.265 1.00 43.50 108 LEU A C 1
ATOM 916 O O . LEU A 1 108 ? -6.742 1.850 -16.834 1.00 43.50 108 LEU A O 1
ATOM 920 N N . LEU A 1 109 ? -5.115 3.417 -16.879 1.00 42.97 109 LEU A N 1
ATOM 921 C CA . LEU A 1 109 ? -5.172 3.671 -18.312 1.00 42.97 109 LEU A CA 1
ATOM 922 C C . LEU A 1 109 ? -4.757 2.422 -19.097 1.00 42.97 109 LEU A C 1
ATOM 924 O O . LEU A 1 109 ? -5.493 1.992 -19.975 1.00 42.97 109 LEU A O 1
ATOM 928 N N . ASP A 1 110 ? -3.662 1.759 -18.728 1.00 43.28 110 ASP A N 1
ATOM 929 C CA . ASP A 1 110 ? -3.246 0.512 -19.386 1.00 43.28 110 ASP A CA 1
ATOM 930 C C . ASP A 1 110 ? -4.193 -0.676 -19.131 1.00 43.28 110 ASP A C 1
ATOM 932 O O . ASP A 1 110 ? -4.416 -1.491 -20.025 1.00 43.28 110 ASP A O 1
ATOM 936 N N . MET A 1 111 ? -4.812 -0.779 -17.951 1.00 42.12 111 MET A N 1
ATOM 937 C CA . MET A 1 111 ? -5.858 -1.780 -17.708 1.00 42.12 111 MET A CA 1
ATOM 938 C C . MET A 1 111 ? -7.119 -1.494 -18.520 1.00 42.12 111 MET A C 1
ATOM 940 O O . MET A 1 111 ? -7.714 -2.420 -19.060 1.00 42.12 111 MET A O 1
ATOM 944 N N . TYR A 1 112 ? -7.531 -0.234 -18.636 1.00 44.22 112 TYR A N 1
ATOM 945 C CA . TYR A 1 112 ? -8.695 0.141 -19.432 1.00 44.22 112 TYR A CA 1
ATOM 946 C C . TYR A 1 112 ? -8.413 -0.107 -20.937 1.00 44.22 112 TYR A C 1
ATOM 948 O O . TYR A 1 112 ? -9.323 -0.530 -21.650 1.00 44.22 112 TYR A O 1
ATOM 956 N N . LYS A 1 113 ? -7.154 0.025 -21.410 1.00 44.00 113 LYS A N 1
ATOM 957 C CA . LYS A 1 113 ? -6.717 -0.367 -22.775 1.00 44.00 113 LYS A CA 1
ATOM 958 C C . LYS A 1 113 ? -6.930 -1.849 -23.078 1.00 44.00 113 LYS A C 1
ATOM 960 O O . LYS A 1 113 ? -7.154 -2.210 -24.226 1.00 44.00 113 LYS A O 1
ATOM 965 N N . MET A 1 114 ? -6.874 -2.720 -22.067 1.00 45.91 114 MET A N 1
ATOM 966 C CA . MET A 1 114 ? -7.178 -4.146 -22.245 1.00 45.91 114 MET A CA 1
ATOM 967 C C . MET A 1 114 ? -8.677 -4.428 -22.425 1.00 45.91 114 MET A C 1
ATOM 969 O O . MET A 1 114 ? -9.020 -5.450 -23.013 1.00 45.91 114 MET A O 1
ATOM 973 N N . PHE A 1 115 ? -9.565 -3.564 -21.921 1.00 48.59 115 PHE A N 1
ATOM 974 C CA . PHE A 1 115 ? -11.021 -3.771 -21.975 1.00 48.59 115 PHE A CA 1
ATOM 975 C C . PHE A 1 115 ? -11.712 -3.007 -23.109 1.00 48.59 115 PHE A C 1
ATOM 977 O O . PHE A 1 115 ? -12.792 -3.409 -23.537 1.00 48.59 115 PHE A O 1
ATOM 984 N N . VAL A 1 116 ? -11.102 -1.932 -23.607 1.00 49.34 116 VAL A N 1
ATOM 985 C CA . VAL A 1 116 ? -11.596 -1.146 -24.742 1.00 49.34 116 VAL A CA 1
ATOM 986 C C . VAL A 1 116 ? -10.437 -1.032 -25.736 1.00 49.34 116 VAL A C 1
ATOM 988 O O . VAL A 1 116 ? -9.460 -0.383 -25.397 1.00 49.34 116 VAL A O 1
ATOM 991 N N . PRO A 1 117 ? -10.466 -1.682 -26.911 1.00 53.03 117 PRO A N 1
ATOM 992 C CA . PRO A 1 117 ? -9.322 -1.690 -27.833 1.00 53.03 117 PRO A CA 1
ATOM 993 C C . PRO A 1 117 ? -9.116 -0.363 -28.586 1.00 53.03 117 PRO A C 1
ATOM 995 O O . PRO A 1 117 ? -7.993 -0.038 -28.963 1.00 53.03 117 PRO A O 1
ATOM 998 N N . ASP A 1 118 ? -10.182 0.421 -28.772 1.00 56.56 118 ASP A N 1
ATOM 999 C CA . ASP A 1 118 ? -10.170 1.634 -29.596 1.00 56.56 118 ASP A CA 1
ATOM 1000 C C . ASP A 1 118 ? -9.962 2.886 -28.736 1.00 56.56 118 ASP A C 1
ATOM 1002 O O . ASP A 1 118 ? -10.904 3.490 -28.224 1.00 56.56 118 ASP A O 1
ATOM 1006 N N . TRP A 1 119 ? -8.698 3.263 -28.537 1.00 53.06 119 TRP A N 1
ATOM 1007 C CA . TRP A 1 119 ? -8.313 4.434 -27.745 1.00 53.06 119 TRP A CA 1
ATOM 1008 C C . TRP A 1 119 ? -7.910 5.596 -28.638 1.00 53.06 119 TRP A C 1
ATOM 1010 O O . TRP A 1 119 ? -6.738 5.757 -28.979 1.00 53.06 119 TRP A O 1
ATOM 1020 N N . THR A 1 120 ? -8.864 6.462 -28.963 1.00 55.38 120 THR A N 1
ATOM 1021 C CA . THR A 1 120 ? -8.545 7.833 -29.369 1.00 55.38 120 THR A CA 1
ATOM 1022 C C . THR A 1 120 ? -8.394 8.714 -28.124 1.00 55.38 120 THR A C 1
ATOM 1024 O O . THR A 1 120 ? -9.096 8.543 -27.127 1.00 55.38 120 THR A O 1
ATOM 1027 N N . LEU A 1 121 ? -7.466 9.678 -28.166 1.00 52.50 121 LEU A N 1
ATOM 1028 C CA . LEU A 1 121 ? -7.239 10.663 -27.092 1.00 52.50 121 LEU A CA 1
ATOM 1029 C C . LEU A 1 121 ? -8.521 11.433 -26.692 1.00 52.50 121 LEU A C 1
ATOM 1031 O O . LEU A 1 121 ? -8.626 11.882 -25.552 1.00 52.50 121 LEU A O 1
ATOM 1035 N N . GLU A 1 122 ? -9.510 11.521 -27.587 1.00 52.91 122 GLU A N 1
ATOM 1036 C CA . GLU A 1 122 ? -10.852 12.070 -27.330 1.00 52.91 122 GLU A CA 1
ATOM 1037 C C . GLU A 1 122 ? -11.653 11.272 -26.288 1.00 52.91 122 GLU A C 1
ATOM 1039 O O . GLU A 1 122 ? -12.261 11.860 -25.399 1.00 52.91 122 GLU A O 1
ATOM 1044 N N . TYR A 1 123 ? -11.604 9.937 -26.307 1.00 51.97 123 TYR A N 1
ATOM 1045 C CA . TYR A 1 123 ? -12.367 9.112 -25.357 1.00 51.97 123 TYR A CA 1
ATOM 1046 C C . TYR A 1 123 ? -11.807 9.180 -23.926 1.00 51.97 123 TYR A C 1
ATOM 1048 O O . TYR A 1 123 ? -12.502 8.999 -22.922 1.00 51.97 123 TYR A O 1
ATOM 1056 N N . LEU A 1 124 ? -10.506 9.449 -23.848 1.00 50.47 124 LEU A N 1
ATOM 1057 C CA . LEU A 1 124 ? -9.757 9.662 -22.622 1.00 50.47 124 LEU A CA 1
ATOM 1058 C C . LEU A 1 124 ? -10.128 11.013 -21.992 1.00 50.47 124 LEU A C 1
ATOM 1060 O O . LEU A 1 124 ? -10.372 11.059 -20.789 1.00 50.47 124 LEU A O 1
ATOM 1064 N N . SER A 1 125 ? -10.240 12.068 -22.813 1.00 53.91 125 SER A N 1
ATOM 1065 C CA . SER A 1 125 ? -10.767 13.395 -22.445 1.00 53.91 125 SER A CA 1
ATOM 1066 C C . SER A 1 125 ? -12.119 13.299 -21.719 1.00 53.91 125 SER A C 1
ATOM 1068 O O . SER A 1 125 ? -12.274 13.876 -20.642 1.00 53.91 125 SER A O 1
ATOM 1070 N N . ASP A 1 126 ? -13.044 12.489 -22.236 1.00 56.28 126 ASP A N 1
ATOM 1071 C CA . ASP A 1 126 ? -14.415 12.395 -21.713 1.00 56.28 126 ASP A CA 1
ATOM 1072 C C . ASP A 1 126 ? -14.556 11.586 -20.410 1.00 56.28 126 ASP A C 1
ATOM 1074 O O . ASP A 1 126 ? -15.522 11.763 -19.666 1.00 56.28 126 ASP A O 1
ATOM 1078 N N . ASN A 1 127 ? -13.587 10.726 -20.074 1.00 56.41 127 ASN A N 1
ATOM 1079 C CA . ASN A 1 127 ? -13.658 9.846 -18.899 1.00 56.41 127 ASN A CA 1
ATOM 1080 C C . ASN A 1 127 ? -12.773 10.276 -17.716 1.00 56.41 127 ASN A C 1
ATOM 1082 O O . ASN A 1 127 ? -12.825 9.648 -16.651 1.00 56.41 127 ASN A O 1
ATOM 1086 N N . TRP A 1 128 ? -12.014 11.374 -17.839 1.00 59.84 128 TRP A N 1
ATOM 1087 C CA . TRP A 1 128 ? -11.253 11.954 -16.719 1.00 59.84 128 TRP A CA 1
ATOM 1088 C C . TRP A 1 128 ? -12.133 12.252 -15.509 1.00 59.84 128 TRP A C 1
ATOM 1090 O O . TRP A 1 128 ? -11.688 12.100 -14.371 1.00 59.84 128 TRP A O 1
ATOM 1100 N N . SER A 1 129 ? -13.397 12.610 -15.734 1.00 62.66 129 SER A N 1
ATOM 1101 C CA . SER A 1 129 ? -14.366 12.880 -14.674 1.00 62.66 129 SER A CA 1
ATOM 1102 C C . SER A 1 129 ? -14.521 11.690 -13.723 1.00 62.66 129 SER A C 1
ATOM 1104 O O . SER A 1 129 ? -14.496 11.880 -12.510 1.00 62.66 129 SER A O 1
ATOM 1106 N N . TRP A 1 130 ? -14.595 10.457 -14.234 1.00 56.62 130 TRP A N 1
ATOM 1107 C CA . TRP A 1 130 ? -14.751 9.258 -13.402 1.00 56.62 130 TRP A CA 1
ATOM 1108 C C . TRP A 1 130 ? -13.490 8.916 -12.611 1.00 56.62 130 TRP A C 1
ATOM 1110 O O . TRP A 1 130 ? -13.580 8.543 -11.441 1.00 56.62 130 TRP A O 1
ATOM 1120 N N . VAL A 1 131 ? -12.314 9.097 -13.216 1.00 59.38 131 VAL A N 1
ATOM 1121 C CA . VAL A 1 131 ? -11.024 8.900 -12.540 1.00 59.38 131 VAL A CA 1
ATOM 1122 C C . VAL A 1 131 ? -10.852 9.924 -11.417 1.00 59.38 131 VAL A C 1
ATOM 1124 O O . VAL A 1 131 ? -10.497 9.559 -10.296 1.00 59.38 131 VAL A O 1
ATOM 1127 N N . ILE A 1 132 ? -11.179 11.192 -11.679 1.00 65.50 132 ILE A N 1
ATOM 1128 C CA . ILE A 1 132 ? -11.142 12.269 -10.682 1.00 65.50 132 ILE A CA 1
ATOM 1129 C C . ILE A 1 132 ? -12.136 11.990 -9.550 1.00 65.50 132 ILE A C 1
ATOM 1131 O O . ILE A 1 132 ? -11.768 12.120 -8.384 1.00 65.50 132 ILE A O 1
ATOM 1135 N N . ILE A 1 133 ? -13.363 11.557 -9.861 1.00 65.75 133 ILE A N 1
ATOM 1136 C CA . ILE A 1 133 ? -14.373 11.193 -8.854 1.00 65.75 133 ILE A CA 1
ATOM 1137 C C . ILE A 1 133 ? -13.885 10.024 -7.991 1.00 65.75 133 ILE A C 1
ATOM 1139 O O . ILE A 1 133 ? -13.990 10.086 -6.767 1.00 65.75 133 ILE A O 1
ATOM 1143 N N . TYR A 1 134 ? -13.310 8.981 -8.590 1.00 63.91 134 TYR A N 1
ATOM 1144 C CA . TYR A 1 134 ? -12.771 7.836 -7.855 1.00 63.91 134 TYR A CA 1
ATOM 1145 C C . TYR A 1 134 ? -11.634 8.244 -6.908 1.00 63.91 134 TYR A C 1
ATOM 1147 O O . TYR A 1 134 ? -11.653 7.897 -5.723 1.00 63.91 134 TYR A O 1
ATOM 1155 N N . ILE A 1 135 ? -10.685 9.048 -7.399 1.00 66.94 135 ILE A N 1
ATOM 1156 C CA . ILE A 1 135 ? -9.588 9.599 -6.592 1.00 66.94 135 ILE A CA 1
ATOM 1157 C C . ILE A 1 135 ? -10.138 10.474 -5.460 1.00 66.94 135 ILE A C 1
ATOM 1159 O O . ILE A 1 135 ? -9.694 10.345 -4.319 1.00 66.94 135 ILE A O 1
ATOM 1163 N N . ALA A 1 136 ? -11.129 11.324 -5.744 1.00 67.88 136 ALA A N 1
ATOM 1164 C CA . ALA A 1 136 ? -11.766 12.186 -4.753 1.00 67.88 136 ALA A CA 1
ATOM 1165 C C . ALA A 1 136 ? -12.475 11.377 -3.657 1.00 67.88 136 ALA A C 1
ATOM 1167 O O . ALA A 1 136 ? -12.323 11.688 -2.476 1.00 67.88 136 ALA A O 1
ATOM 1168 N N . ILE A 1 137 ? -13.191 10.306 -4.015 1.00 71.19 137 ILE A N 1
ATOM 1169 C CA . ILE A 1 137 ? -13.842 9.411 -3.049 1.00 71.19 137 ILE A CA 1
ATOM 1170 C C . ILE A 1 137 ? -12.797 8.750 -2.146 1.00 71.19 137 ILE A C 1
ATOM 1172 O O . ILE A 1 137 ? -12.954 8.769 -0.924 1.00 71.19 137 ILE A O 1
ATOM 1176 N N . ILE A 1 138 ? -11.712 8.212 -2.713 1.00 69.12 138 ILE A N 1
ATOM 1177 C CA . ILE A 1 138 ? -10.647 7.598 -1.908 1.00 69.12 138 ILE A CA 1
ATOM 1178 C C . ILE A 1 138 ? -10.001 8.632 -0.984 1.00 69.12 138 ILE A C 1
ATOM 1180 O O . ILE A 1 138 ? -9.840 8.365 0.205 1.00 69.12 138 ILE A O 1
ATOM 1184 N N . LEU A 1 139 ? -9.688 9.826 -1.492 1.00 71.38 139 LEU A N 1
ATOM 1185 C CA . LEU A 1 139 ? -9.137 10.924 -0.694 1.00 71.38 139 LEU A CA 1
ATOM 1186 C C . LEU A 1 139 ? -10.030 11.259 0.501 1.00 71.38 139 LEU A C 1
ATOM 1188 O O . LEU A 1 139 ? -9.541 11.341 1.627 1.00 71.38 139 LEU A O 1
ATOM 1192 N N . VAL A 1 140 ? -11.336 11.412 0.276 1.00 77.06 140 VAL A N 1
ATOM 1193 C CA . VAL A 1 140 ? -12.301 11.714 1.341 1.00 77.06 140 VAL A CA 1
ATOM 1194 C C . VAL A 1 140 ? -12.341 10.594 2.381 1.00 77.06 140 VAL A C 1
ATOM 1196 O O . VAL A 1 140 ? -12.335 10.880 3.581 1.00 77.06 140 VAL A O 1
ATOM 1199 N N . LEU A 1 141 ? -12.332 9.329 1.956 1.00 75.12 141 LEU A N 1
ATOM 1200 C CA . LEU A 1 141 ? -12.338 8.181 2.867 1.00 75.12 141 LEU A CA 1
ATOM 1201 C C . LEU A 1 141 ? -11.048 8.087 3.696 1.00 75.12 141 LEU A C 1
ATOM 1203 O O . LEU A 1 141 ? -11.115 7.864 4.907 1.00 75.12 141 LEU A O 1
ATOM 1207 N N . GLU A 1 142 ? -9.883 8.303 3.084 1.00 76.56 142 GLU A N 1
ATOM 1208 C CA . GLU A 1 142 ? -8.584 8.250 3.767 1.00 76.56 142 GLU A CA 1
ATOM 1209 C C . GLU A 1 142 ? -8.399 9.413 4.745 1.00 76.56 142 GLU A C 1
ATOM 1211 O O . GLU A 1 142 ? -8.018 9.212 5.901 1.00 76.56 142 GLU A O 1
ATOM 1216 N N . ILE A 1 143 ? -8.744 10.632 4.325 1.00 78.75 143 ILE A N 1
ATOM 1217 C CA . ILE A 1 143 ? -8.713 11.813 5.195 1.00 78.75 143 ILE A CA 1
ATOM 1218 C C . ILE A 1 143 ? -9.711 11.633 6.347 1.00 78.75 143 ILE A C 1
ATOM 1220 O O . ILE A 1 143 ? -9.374 11.890 7.507 1.00 78.75 143 ILE A O 1
ATOM 1224 N N . GLY A 1 144 ? -10.913 11.126 6.060 1.00 80.44 144 GLY A N 1
ATOM 1225 C CA . GLY A 1 144 ? -11.932 10.814 7.060 1.00 80.44 144 GLY A CA 1
ATOM 1226 C C . GLY A 1 144 ? -11.449 9.801 8.101 1.00 80.44 144 GLY A C 1
ATOM 1227 O O . GLY A 1 144 ? -11.602 10.039 9.303 1.00 80.44 144 GLY A O 1
ATOM 1228 N N . LYS A 1 145 ? -10.794 8.715 7.665 1.00 78.44 145 LYS A N 1
ATOM 1229 C CA . LYS A 1 145 ? -10.162 7.716 8.546 1.00 78.44 145 LYS A CA 1
ATOM 1230 C C . LYS A 1 145 ? -9.128 8.370 9.464 1.00 78.44 145 LYS A C 1
ATOM 1232 O O . LYS A 1 145 ? -9.179 8.166 10.680 1.00 78.44 145 LYS A O 1
ATOM 1237 N N . SER A 1 146 ? -8.237 9.192 8.918 1.00 80.62 146 SER A N 1
ATOM 1238 C CA . SER A 1 146 ? -7.189 9.876 9.688 1.00 80.62 146 SER A CA 1
ATOM 1239 C C . SER A 1 146 ? -7.756 10.849 10.722 1.00 80.62 146 SER A C 1
ATOM 1241 O O . SER A 1 146 ? -7.329 10.834 11.880 1.00 80.62 146 SER A O 1
ATOM 1243 N N . ILE A 1 147 ? -8.781 11.628 10.362 1.00 82.19 147 ILE A N 1
ATOM 1244 C CA . ILE A 1 147 ? -9.478 12.535 11.290 1.00 82.19 147 ILE A CA 1
ATOM 1245 C C . ILE A 1 147 ? -10.202 11.750 12.391 1.00 82.19 147 ILE A C 1
ATOM 1247 O O . ILE A 1 147 ? -10.117 12.114 13.569 1.00 82.19 147 ILE A O 1
ATOM 1251 N N . TYR A 1 148 ? -10.899 10.665 12.040 1.00 84.31 148 TYR A N 1
ATOM 1252 C CA . TYR A 1 148 ? -11.594 9.817 13.011 1.00 84.31 148 TYR A CA 1
ATOM 1253 C C . TYR A 1 148 ? -10.615 9.231 14.034 1.00 84.31 148 TYR A C 1
ATOM 1255 O O . TYR A 1 148 ? -10.836 9.312 15.246 1.00 84.31 148 TYR A O 1
ATOM 1263 N N . ILE A 1 149 ? -9.494 8.697 13.553 1.00 80.69 149 ILE A N 1
ATOM 1264 C CA . ILE A 1 149 ? -8.440 8.117 14.385 1.00 80.69 149 ILE A CA 1
ATOM 1265 C C . ILE A 1 149 ? -7.798 9.185 15.277 1.00 80.69 149 ILE A C 1
ATOM 1267 O O . ILE A 1 149 ? -7.584 8.936 16.462 1.00 80.69 149 ILE A O 1
ATOM 1271 N N . ALA A 1 150 ? -7.578 10.399 14.773 1.00 78.94 150 ALA A N 1
ATOM 1272 C CA . ALA A 1 150 ? -7.079 11.506 15.586 1.00 78.94 150 ALA A CA 1
ATOM 1273 C C . ALA A 1 150 ? -8.023 11.867 16.748 1.00 78.94 150 ALA A C 1
ATOM 1275 O O . ALA A 1 150 ? -7.553 12.127 17.858 1.00 78.94 150 ALA A O 1
ATOM 1276 N N . LYS A 1 151 ? -9.344 11.853 16.514 1.00 80.44 151 LYS A N 1
ATOM 1277 C CA . LYS A 1 151 ? -10.359 12.248 17.508 1.00 80.44 151 LYS A CA 1
ATOM 1278 C C . LYS A 1 151 ? -10.718 11.146 18.514 1.00 80.44 151 LYS A C 1
ATOM 1280 O O . LYS A 1 151 ? -10.954 11.453 19.682 1.00 80.44 151 LYS A O 1
ATOM 1285 N N . HIS A 1 152 ? -10.774 9.880 18.093 1.00 75.94 152 HIS A N 1
ATOM 1286 C CA . HIS A 1 152 ? -11.392 8.795 18.881 1.00 75.94 152 HIS A CA 1
ATOM 1287 C C . HIS A 1 152 ? -10.421 7.728 19.410 1.00 75.94 152 HIS A C 1
ATOM 1289 O O . HIS A 1 152 ? -10.797 6.903 20.260 1.00 75.94 152 HIS A O 1
ATOM 1295 N N . ILE A 1 153 ? -9.173 7.722 18.944 1.00 73.94 153 ILE A N 1
ATOM 1296 C CA . ILE A 1 153 ? -8.114 6.851 19.460 1.00 73.94 153 ILE A CA 1
ATOM 1297 C C . ILE A 1 153 ? -7.222 7.697 20.377 1.00 73.94 153 ILE A C 1
ATOM 1299 O O . ILE A 1 153 ? -6.601 8.639 19.907 1.00 73.94 153 ILE A O 1
ATOM 1303 N N . LYS A 1 154 ? -7.188 7.391 21.687 1.00 63.19 154 LYS A N 1
ATOM 1304 C CA . LYS A 1 154 ? -6.400 8.093 22.724 1.00 63.19 154 LYS A CA 1
ATOM 1305 C C . LYS A 1 154 ? -5.246 7.264 23.274 1.00 63.19 154 LYS A C 1
ATOM 1307 O O . LYS A 1 154 ? -5.367 6.031 23.419 1.00 63.19 154 LYS A O 1
#

Radius of gyration: 18.12 Å; chains: 1; bounding box: 35×30×56 Å

Secondary structure (DSSP, 8-state):
-PPPHHHHHHHHHHHHHHHHHHHHHHHTT--TTHHHHHHHHHHHHHHHHH-GGGHHHHHHHHHHHHHHHHHHHHHHHHHHTT-TTHHHHHHHHHHHHHHHHSTHHHHHHHHHHHH-----HHHHHHHHHHHHHHHHHHHHHHHHHHHHHHHH--

Foldseek 3Di:
DDQDPLLVVQLVVLVVVLVVQCVVQVVVVHDPPVNVVVVLQVVLVVVCVVPVVCSVVSCVLCVLVVVLNVLSVVLSVCSVVLPLCNLVSLVVNLVSVLSNVVVCVVVVVVVVCVVDVDDDVVVVVVCVVVVVVVSVVVNCVSVVSSVCCVPPRD